Protein AF-A0ABD5U4M8-F1 (afdb_monomer_lite)

pLDDT: mean 70.97, std 8.59, range [43.66, 84.94]

Foldseek 3Di:
DDPDWWKKFFQDDFDWDDAVVDTDTHHHGDIDTFDQQAKGWADFPPPDPPPRDTDIDTPVCCQPPVDPTPIDTDQDPDVLPPDDPVRNVVCVVVCVCVQLVVLLVVCVVVVHDPVVSVVSSVVSNVVVVVVVVVD

Sequence (135 aa):
MSDRTHTYRFEGPSMRLRMPAHDIVVTRGNEFDVDPDATVTLPAPEGAPDDAESETVTLPEFLTEHTDAEFERVRGPYDILNGTVPELEEALDAGEFDGRLDALQHAEREGEDRTTAHEAIEDRRDELADDSAEE

Secondary structure (DSSP, 8-state):
-----EEEEE-SS-EEEE-SS-EEEE-TT-EEEE-TT-EEEEPPPTT--TT-PPEEEEHHHIIIIISSS-EEE---S-GGG-S-HHHHHHHHHTTTTHHHHHHHHHHHHHT--HHHHHHHHHHHHHHHHHHTT--

Structure (mmCIF, N/CA/C/O backbone):
data_AF-A0ABD5U4M8-F1
#
_entry.id   AF-A0ABD5U4M8-F1
#
loop_
_atom_site.group_PDB
_atom_site.id
_atom_site.type_symbol
_atom_site.label_atom_id
_atom_site.label_alt_id
_atom_site.label_comp_id
_atom_site.label_asym_id
_atom_site.label_entity_id
_atom_site.label_seq_id
_atom_site.pdbx_PDB_ins_code
_atom_site.Cartn_x
_atom_site.Cartn_y
_atom_site.Cartn_z
_atom_site.occupancy
_atom_site.B_iso_or_equiv
_atom_site.auth_seq_id
_atom_site.auth_comp_id
_atom_site.auth_asym_id
_atom_site.auth_atom_id
_atom_site.pdbx_PDB_model_num
ATOM 1 N N . MET A 1 1 ? -2.573 -9.680 -19.845 1.00 45.09 1 MET A N 1
ATOM 2 C CA . MET A 1 1 ? -2.292 -8.321 -19.350 1.00 45.09 1 MET A CA 1
ATOM 3 C C . MET A 1 1 ? -3.188 -8.160 -18.147 1.00 45.09 1 MET A C 1
ATOM 5 O O . MET A 1 1 ? -4.400 -8.194 -18.322 1.00 45.09 1 MET A O 1
ATOM 9 N N . SER A 1 2 ? -2.603 -8.237 -16.958 1.00 43.66 2 SER A N 1
ATOM 10 C CA . SER A 1 2 ? -3.339 -8.246 -15.696 1.00 43.66 2 SER A CA 1
ATOM 11 C C . SER A 1 2 ? -3.824 -6.830 -15.400 1.00 43.66 2 SER A C 1
ATOM 13 O O . SER A 1 2 ? -3.026 -5.905 -15.427 1.00 43.66 2 SER A O 1
ATOM 15 N N . ASP A 1 3 ? -5.123 -6.670 -15.156 1.00 55.09 3 ASP A N 1
ATOM 16 C CA . ASP A 1 3 ? -5.773 -5.420 -14.734 1.00 55.09 3 ASP A CA 1
ATOM 17 C C . ASP A 1 3 ? -5.484 -5.194 -13.243 1.00 55.09 3 ASP A C 1
ATOM 19 O O . ASP A 1 3 ? -6.357 -5.308 -12.386 1.00 55.09 3 ASP A O 1
ATOM 23 N N . ARG A 1 4 ? -4.203 -5.049 -12.903 1.00 66.38 4 ARG A N 1
ATOM 24 C CA . ARG A 1 4 ? -3.770 -4.892 -11.520 1.00 66.38 4 ARG A CA 1
ATOM 25 C C . ARG A 1 4 ? -3.354 -3.446 -11.337 1.00 66.38 4 ARG A C 1
ATOM 27 O O . ARG A 1 4 ? -2.277 -3.074 -11.765 1.00 66.38 4 ARG A O 1
ATOM 34 N N . THR A 1 5 ? -4.193 -2.640 -10.705 1.00 71.81 5 THR A N 1
ATOM 35 C CA . THR A 1 5 ? -3.861 -1.263 -10.330 1.00 71.81 5 THR A CA 1
ATOM 36 C C . THR A 1 5 ? -3.612 -1.165 -8.829 1.00 71.81 5 THR A C 1
ATOM 38 O O . THR A 1 5 ? -4.253 -1.836 -8.018 1.00 71.81 5 THR A O 1
ATOM 41 N N . HIS A 1 6 ? -2.646 -0.339 -8.443 1.00 76.44 6 HIS A N 1
ATOM 42 C CA . HIS A 1 6 ? -2.409 0.065 -7.065 1.00 76.44 6 HIS A CA 1
ATOM 43 C C . HIS A 1 6 ? -2.868 1.508 -6.891 1.00 76.44 6 HIS A C 1
ATOM 45 O O . HIS A 1 6 ? -2.424 2.397 -7.614 1.00 76.44 6 HIS A O 1
ATOM 51 N N . THR A 1 7 ? -3.741 1.745 -5.920 1.00 81.44 7 THR A N 1
ATOM 52 C CA . THR A 1 7 ? -4.215 3.091 -5.611 1.00 81.44 7 THR A CA 1
ATOM 53 C C . THR A 1 7 ? -3.260 3.764 -4.625 1.00 81.44 7 THR A C 1
ATOM 55 O O . THR A 1 7 ? -2.914 3.201 -3.585 1.00 81.44 7 THR A O 1
ATOM 58 N N . TYR A 1 8 ? -2.834 4.983 -4.940 1.00 80.88 8 TYR A N 1
ATOM 59 C CA . TYR A 1 8 ? -1.992 5.820 -4.086 1.00 80.88 8 TYR A CA 1
ATOM 60 C C . TYR A 1 8 ? -2.723 7.102 -3.723 1.00 80.88 8 TYR A C 1
ATOM 62 O O . TYR A 1 8 ? -3.341 7.728 -4.583 1.00 80.88 8 TYR A O 1
ATOM 70 N N . ARG A 1 9 ? -2.608 7.522 -2.464 1.00 83.88 9 ARG A N 1
ATOM 71 C CA . ARG A 1 9 ? -3.144 8.778 -1.948 1.00 83.88 9 ARG A CA 1
ATOM 72 C C . ARG A 1 9 ? -2.011 9.729 -1.620 1.00 83.88 9 ARG A C 1
ATOM 74 O O . ARG A 1 9 ? -1.066 9.374 -0.925 1.00 83.88 9 ARG A O 1
ATOM 81 N N . PHE A 1 10 ? -2.140 10.961 -2.086 1.00 83.06 10 PHE A N 1
ATOM 82 C CA . PHE A 1 10 ? -1.200 12.026 -1.772 1.00 83.06 10 PHE A CA 1
ATOM 83 C C . PHE A 1 10 ? -1.595 12.724 -0.462 1.00 83.06 10 PHE A C 1
ATOM 85 O O . PHE A 1 10 ? -2.656 13.346 -0.390 1.00 83.06 10 PHE A O 1
ATOM 92 N N . GLU A 1 11 ? -0.755 12.646 0.568 1.00 80.38 11 GLU A N 1
ATOM 93 C CA . GLU A 1 11 ? -0.993 13.248 1.895 1.00 80.38 11 GLU A CA 1
ATOM 94 C C . GLU A 1 11 ? -0.268 14.597 2.092 1.00 80.38 11 GLU A C 1
ATOM 96 O O . GLU A 1 11 ? -0.589 15.349 3.018 1.00 80.38 11 GLU A O 1
ATOM 101 N N . GLY A 1 12 ? 0.651 14.939 1.185 1.00 76.12 12 GLY A N 1
ATOM 102 C CA . GLY A 1 12 ? 1.507 16.123 1.277 1.00 76.12 12 GLY A CA 1
ATOM 103 C C . GLY A 1 12 ? 0.836 17.462 0.918 1.00 76.12 12 GLY A C 1
ATOM 104 O O . GLY A 1 12 ? -0.342 17.528 0.542 1.00 76.12 12 GLY A O 1
ATOM 105 N N . PRO A 1 13 ? 1.577 18.586 1.018 1.00 78.44 13 PRO A N 1
ATOM 106 C CA . PRO A 1 13 ? 1.102 19.895 0.576 1.00 78.44 13 PRO A CA 1
ATOM 107 C C . PRO A 1 13 ? 0.903 19.914 -0.943 1.00 78.44 13 PRO A C 1
ATOM 109 O O . PRO A 1 13 ? 1.697 19.343 -1.683 1.00 78.44 13 PRO A O 1
ATOM 112 N N . SER A 1 14 ? -0.139 20.604 -1.423 1.00 80.94 14 SER A N 1
ATOM 113 C CA . SER A 1 14 ? -0.462 20.659 -2.853 1.00 80.94 14 SER A CA 1
ATOM 114 C C . SER A 1 14 ? 0.754 21.020 -3.702 1.00 80.94 14 SER A C 1
ATOM 116 O O . SER A 1 14 ? 1.351 22.086 -3.524 1.00 80.94 14 SER A O 1
ATOM 118 N N . MET A 1 15 ? 1.087 20.151 -4.649 1.00 77.12 15 MET A N 1
ATOM 119 C CA . MET A 1 15 ? 2.262 20.299 -5.493 1.00 77.12 15 MET A CA 1
ATOM 120 C C . MET A 1 15 ? 1.946 19.959 -6.943 1.00 77.12 15 MET A C 1
ATOM 122 O O . MET A 1 15 ? 0.900 19.411 -7.288 1.00 77.12 15 MET A O 1
ATOM 126 N N . ARG A 1 16 ? 2.874 20.320 -7.820 1.00 74.38 16 ARG A N 1
ATOM 127 C CA . ARG A 1 16 ? 2.770 20.067 -9.248 1.00 74.38 16 ARG A CA 1
ATOM 128 C C . ARG A 1 16 ? 3.790 18.999 -9.612 1.00 74.38 16 ARG A C 1
ATOM 130 O O . ARG A 1 16 ? 4.985 19.288 -9.614 1.00 74.38 16 ARG A O 1
ATOM 137 N N . LEU A 1 17 ? 3.327 17.779 -9.877 1.00 71.44 17 LEU A N 1
ATOM 138 C CA . LEU A 1 17 ? 4.180 16.711 -10.381 1.00 71.44 17 LEU A CA 1
ATOM 139 C C . LEU A 1 17 ? 4.404 16.902 -11.876 1.00 71.44 17 LEU A C 1
ATOM 141 O O . LEU A 1 17 ? 3.461 16.947 -12.668 1.00 71.44 17 LEU A O 1
ATOM 145 N N . ARG A 1 18 ? 5.677 16.970 -12.254 1.00 66.31 18 ARG A N 1
ATOM 146 C CA . ARG A 1 18 ? 6.109 16.889 -13.645 1.00 66.31 18 ARG A CA 1
ATOM 147 C C . ARG A 1 18 ? 6.565 15.475 -13.934 1.00 66.31 18 ARG A C 1
ATOM 149 O O . ARG A 1 18 ? 7.686 15.108 -13.604 1.00 66.31 18 ARG A O 1
ATOM 156 N N . MET A 1 19 ? 5.694 14.708 -14.567 1.00 66.88 19 MET A N 1
ATOM 157 C CA . MET A 1 19 ? 6.060 13.443 -15.185 1.00 66.88 19 MET A CA 1
ATOM 158 C C . MET A 1 19 ? 6.409 13.692 -16.660 1.00 66.88 19 MET A C 1
ATOM 160 O O . MET A 1 19 ? 5.883 14.632 -17.263 1.00 66.88 19 MET A O 1
ATOM 164 N N . PRO A 1 20 ? 7.264 12.860 -17.279 1.00 53.22 20 PRO A N 1
ATOM 165 C CA . PRO A 1 20 ? 7.719 13.060 -18.658 1.00 53.22 20 PRO A CA 1
ATOM 166 C C . PRO A 1 20 ? 6.579 13.139 -19.692 1.00 53.22 20 PRO A C 1
ATOM 168 O O . PRO A 1 20 ? 6.752 13.758 -20.739 1.00 53.22 20 PRO A O 1
ATOM 171 N N . ALA A 1 21 ? 5.404 12.571 -19.391 1.00 51.59 21 ALA A N 1
ATOM 172 C CA . ALA A 1 21 ? 4.222 12.612 -20.257 1.00 51.59 21 ALA A CA 1
ATOM 173 C C . ALA A 1 21 ? 3.091 13.533 -19.757 1.00 51.59 21 ALA A C 1
ATOM 175 O O . ALA A 1 21 ? 2.234 13.926 -20.549 1.00 51.59 21 ALA A O 1
ATOM 176 N N . HIS A 1 22 ? 3.069 13.891 -18.469 1.00 56.59 22 HIS A N 1
ATOM 177 C CA . HIS A 1 22 ? 1.949 14.609 -17.862 1.00 56.59 22 HIS A CA 1
ATOM 178 C C . HIS A 1 22 ? 2.408 15.560 -16.764 1.00 56.59 22 HIS A C 1
ATOM 180 O O . HIS A 1 22 ? 3.254 15.240 -15.936 1.00 56.59 22 HIS A O 1
ATOM 186 N N . ASP A 1 23 ? 1.787 16.729 -16.735 1.00 65.31 23 ASP A N 1
ATOM 187 C CA . ASP A 1 23 ? 1.972 17.714 -15.685 1.00 65.31 23 ASP A CA 1
ATOM 188 C C . ASP A 1 23 ? 0.674 17.729 -14.860 1.00 65.31 23 ASP A C 1
ATOM 190 O O . ASP A 1 23 ? -0.373 18.184 -15.331 1.00 65.31 23 ASP A O 1
ATOM 194 N N . ILE A 1 24 ? 0.723 17.104 -13.681 1.00 70.00 24 ILE A N 1
ATOM 195 C CA . ILE A 1 24 ? -0.443 16.862 -12.823 1.00 70.00 24 ILE A CA 1
ATOM 196 C C . ILE A 1 24 ? -0.314 17.730 -11.575 1.00 70.00 24 ILE A C 1
ATOM 198 O O . ILE A 1 24 ? 0.709 17.728 -10.891 1.00 70.00 24 ILE A O 1
ATOM 202 N N . VAL A 1 25 ? -1.366 18.483 -11.263 1.00 77.69 25 VAL A N 1
ATOM 203 C CA . VAL A 1 25 ? -1.482 19.160 -9.969 1.00 77.69 25 VAL A CA 1
ATOM 204 C C . VAL A 1 25 ? -2.117 18.178 -9.000 1.00 77.69 25 VAL A C 1
ATOM 206 O O . VAL A 1 25 ? -3.274 17.808 -9.182 1.00 77.69 25 VAL A O 1
ATOM 209 N N . VAL A 1 26 ? -1.361 17.766 -7.987 1.00 79.75 26 VAL A N 1
ATOM 210 C CA . VAL A 1 26 ? -1.846 16.887 -6.925 1.00 79.75 26 VAL A CA 1
ATOM 211 C C . VAL A 1 26 ? -2.121 17.722 -5.679 1.00 79.75 26 VAL A C 1
ATOM 213 O O . VAL A 1 26 ? -1.330 18.582 -5.286 1.00 79.75 26 VAL A O 1
ATOM 216 N N . THR A 1 27 ? -3.282 17.510 -5.071 1.00 82.69 27 THR A N 1
ATOM 217 C CA . THR A 1 27 ? -3.661 18.139 -3.800 1.00 82.69 27 THR A CA 1
ATOM 218 C C . THR A 1 27 ? -3.875 17.073 -2.745 1.00 82.69 27 THR A C 1
ATOM 220 O O . THR A 1 27 ? -4.218 15.944 -3.092 1.00 82.69 27 THR A O 1
ATOM 223 N N . ARG A 1 28 ? -3.705 17.425 -1.467 1.00 83.19 28 ARG A N 1
ATOM 224 C CA . ARG A 1 28 ? -3.908 16.488 -0.358 1.00 83.19 28 ARG A CA 1
ATOM 225 C C . ARG A 1 28 ? -5.242 15.741 -0.475 1.00 83.19 28 ARG A C 1
ATOM 227 O O . ARG A 1 28 ? -6.281 16.360 -0.710 1.00 83.19 28 ARG A O 1
ATOM 234 N N . GLY A 1 29 ? -5.195 14.426 -0.291 1.00 80.81 29 GLY A N 1
ATOM 235 C CA . GLY A 1 29 ? -6.329 13.515 -0.411 1.00 80.81 29 GLY A CA 1
ATOM 236 C C . GLY A 1 29 ? -6.660 13.098 -1.844 1.00 80.81 29 GLY A C 1
ATOM 237 O O . GLY A 1 29 ? -7.659 12.419 -2.038 1.00 80.81 29 GLY A O 1
ATOM 238 N N . ASN A 1 30 ? -5.879 13.501 -2.854 1.00 84.94 30 ASN A N 1
ATOM 239 C CA . ASN A 1 30 ? -6.045 12.944 -4.198 1.00 84.94 30 ASN A CA 1
ATOM 240 C C . ASN A 1 30 ? -5.603 11.485 -4.230 1.00 84.94 30 ASN A C 1
ATOM 242 O O . ASN A 1 30 ? -4.529 11.162 -3.726 1.00 84.94 30 ASN A O 1
ATOM 246 N N . GLU A 1 31 ? -6.418 10.661 -4.879 1.00 84.75 31 GLU A N 1
ATOM 247 C CA . GLU A 1 31 ? -6.177 9.244 -5.110 1.00 84.75 31 GLU A CA 1
ATOM 248 C C . GLU A 1 31 ? -5.905 9.005 -6.598 1.00 84.75 31 GLU A C 1
ATOM 250 O O . GLU A 1 31 ? -6.569 9.591 -7.459 1.00 84.75 31 GLU A O 1
ATOM 255 N N . PHE A 1 32 ? -4.918 8.164 -6.896 1.00 79.31 32 PHE A N 1
ATOM 256 C CA . PHE A 1 32 ? -4.498 7.828 -8.253 1.00 79.31 32 PHE A CA 1
ATOM 257 C C . PHE A 1 32 ? -4.315 6.323 -8.379 1.00 79.31 32 PHE A C 1
ATOM 259 O O . PHE A 1 32 ? -3.598 5.721 -7.582 1.00 79.31 32 PHE A O 1
ATOM 266 N N . ASP A 1 33 ? -4.915 5.734 -9.408 1.00 79.25 33 ASP A N 1
ATOM 267 C CA . ASP A 1 33 ? -4.651 4.353 -9.789 1.00 79.25 33 ASP A CA 1
ATOM 268 C C . ASP A 1 33 ? -3.402 4.288 -10.661 1.00 79.25 33 ASP A C 1
ATOM 270 O O . ASP A 1 33 ? -3.291 4.960 -11.691 1.00 79.25 33 ASP A O 1
ATOM 274 N N . VAL A 1 34 ? -2.450 3.479 -10.219 1.00 75.50 34 VAL A N 1
ATOM 275 C CA . VAL A 1 34 ? -1.139 3.320 -10.831 1.00 75.50 34 VAL A CA 1
ATOM 276 C C . VAL A 1 34 ? -0.972 1.867 -11.238 1.00 75.50 34 VAL A C 1
ATOM 278 O O . VAL A 1 34 ? -1.215 0.956 -10.451 1.00 75.50 34 VAL A O 1
ATOM 281 N N . ASP A 1 35 ? -0.547 1.648 -12.474 1.00 76.81 35 ASP A N 1
ATOM 282 C CA . ASP A 1 35 ? -0.123 0.329 -12.920 1.00 76.81 35 ASP A CA 1
ATOM 283 C C . ASP A 1 35 ? 1.242 0.000 -12.273 1.00 76.81 35 ASP A C 1
ATOM 285 O O . ASP A 1 35 ? 2.169 0.812 -12.370 1.00 76.81 35 ASP A O 1
ATOM 289 N N . PRO A 1 36 ? 1.378 -1.130 -11.558 1.00 73.50 36 PRO A N 1
ATOM 290 C CA . PRO A 1 36 ? 2.589 -1.474 -10.824 1.00 73.50 36 PRO A CA 1
ATOM 291 C C . PRO A 1 36 ? 3.762 -1.819 -11.742 1.00 73.50 36 PRO A C 1
ATOM 293 O O . PRO A 1 36 ? 4.910 -1.706 -11.317 1.00 73.50 36 PRO A O 1
ATOM 296 N N . ASP A 1 37 ? 3.479 -2.217 -12.981 1.00 74.81 37 ASP A N 1
ATOM 297 C CA . ASP A 1 37 ? 4.472 -2.558 -13.993 1.00 74.81 37 ASP A CA 1
ATOM 298 C C . ASP A 1 37 ? 4.848 -1.338 -14.858 1.00 74.81 37 ASP A C 1
ATOM 300 O O . ASP A 1 37 ? 5.780 -1.404 -15.665 1.00 74.81 37 ASP A O 1
ATOM 304 N N . ALA A 1 38 ? 4.155 -0.202 -14.703 1.00 77.56 38 ALA A N 1
ATOM 305 C CA . ALA A 1 38 ? 4.507 1.031 -15.390 1.00 77.56 38 ALA A CA 1
ATOM 306 C C . ALA A 1 38 ? 5.887 1.515 -14.940 1.00 77.56 38 ALA A C 1
ATOM 308 O O . ALA A 1 38 ? 6.175 1.612 -13.751 1.00 77.56 38 ALA A O 1
ATOM 309 N N . THR A 1 39 ? 6.732 1.879 -15.901 1.00 80.50 39 THR A N 1
ATOM 310 C CA . THR A 1 39 ? 8.101 2.336 -15.643 1.00 80.50 39 THR A CA 1
ATOM 311 C C . THR A 1 39 ? 8.277 3.814 -15.962 1.00 80.50 39 THR A C 1
ATOM 313 O O . THR A 1 39 ? 7.737 4.312 -16.955 1.00 80.50 39 THR A O 1
ATOM 316 N N . VAL A 1 40 ? 9.105 4.499 -15.176 1.00 78.44 40 VAL A N 1
ATOM 317 C CA . VAL A 1 40 ? 9.546 5.875 -15.416 1.00 78.44 40 VAL A CA 1
ATOM 318 C C . VAL A 1 40 ? 11.046 5.869 -15.666 1.00 78.44 40 VAL A C 1
ATOM 320 O O . VAL A 1 40 ? 11.822 5.346 -14.871 1.00 78.44 40 VAL A O 1
ATOM 323 N N . THR A 1 41 ? 11.464 6.481 -16.770 1.00 81.50 41 THR A N 1
ATOM 324 C CA . THR A 1 41 ? 12.880 6.748 -17.019 1.00 81.50 41 THR A CA 1
ATOM 325 C C . THR A 1 41 ? 13.261 8.074 -16.377 1.00 81.50 41 THR A C 1
ATOM 327 O O . THR A 1 41 ? 12.718 9.126 -16.732 1.00 81.50 41 THR A O 1
ATOM 330 N N . LEU A 1 42 ? 14.195 8.021 -15.437 1.00 77.94 42 LEU A N 1
ATOM 331 C CA . LEU A 1 42 ? 14.745 9.180 -14.760 1.00 77.94 42 LEU A CA 1
ATOM 332 C C . LEU A 1 42 ? 15.892 9.757 -15.589 1.00 77.94 42 LEU A C 1
ATOM 334 O O . LEU A 1 42 ? 16.768 9.011 -16.038 1.00 77.94 42 LEU A O 1
ATOM 338 N N . PRO A 1 43 ? 15.908 11.081 -15.817 1.00 71.94 43 PRO A N 1
ATOM 339 C CA . PRO A 1 43 ? 17.064 11.715 -16.421 1.00 71.94 43 PRO A CA 1
ATOM 340 C C . PRO A 1 43 ? 18.271 11.555 -15.494 1.00 71.94 43 PRO A C 1
ATOM 342 O O . PRO A 1 43 ? 18.128 11.534 -14.270 1.00 71.94 43 PRO A O 1
ATOM 345 N N . ALA A 1 44 ? 19.465 11.489 -16.082 1.00 75.44 44 ALA A N 1
ATOM 346 C CA . ALA A 1 44 ? 20.698 11.512 -15.310 1.00 75.44 44 ALA A CA 1
ATOM 347 C C . ALA A 1 44 ? 20.719 12.736 -14.368 1.00 75.44 44 ALA A C 1
ATOM 349 O O . ALA A 1 44 ? 20.275 13.822 -14.767 1.00 75.44 44 ALA A O 1
ATOM 350 N N . PRO A 1 45 ? 21.214 12.585 -13.126 1.00 70.56 45 PRO A N 1
ATOM 351 C CA . PRO A 1 45 ? 21.214 13.670 -12.157 1.00 70.56 45 PRO A CA 1
ATOM 352 C C . PRO A 1 45 ? 22.022 14.868 -12.665 1.00 70.56 45 PRO A C 1
ATOM 354 O O . PRO A 1 45 ? 23.029 14.727 -13.362 1.00 70.56 45 PRO A O 1
ATOM 357 N N . GLU A 1 46 ? 21.574 16.073 -12.314 1.00 65.25 46 GLU A N 1
ATOM 358 C CA . GLU A 1 46 ? 22.192 17.311 -12.783 1.00 65.25 46 GLU A CA 1
ATOM 359 C C . GLU A 1 46 ? 23.659 17.385 -12.307 1.00 65.25 46 GLU A C 1
ATOM 361 O O . GLU A 1 46 ? 23.940 17.362 -11.109 1.00 65.25 46 GLU A O 1
ATOM 366 N N . GLY A 1 47 ? 24.609 17.430 -13.251 1.00 67.81 47 GLY A N 1
ATOM 367 C CA . GLY A 1 47 ? 26.053 17.404 -12.969 1.00 67.81 47 GLY A CA 1
ATOM 368 C C . GLY A 1 47 ? 26.728 16.031 -13.088 1.00 67.81 47 GLY A C 1
ATOM 369 O O . GLY A 1 47 ? 27.926 15.926 -12.815 1.00 67.81 47 GLY A O 1
ATOM 370 N N . ALA A 1 48 ? 26.000 14.993 -13.507 1.00 69.44 48 ALA A N 1
ATOM 371 C CA . ALA A 1 48 ? 26.584 13.702 -13.851 1.00 69.44 48 ALA A CA 1
ATOM 372 C C . ALA A 1 48 ? 27.482 13.799 -15.110 1.00 69.44 48 ALA A C 1
ATOM 374 O O . ALA A 1 48 ? 27.269 14.679 -15.949 1.00 69.44 48 ALA A O 1
ATOM 375 N N . PRO A 1 49 ? 28.510 12.938 -15.247 1.00 75.00 49 PRO A N 1
ATOM 376 C CA . PRO A 1 49 ? 29.341 12.894 -16.454 1.00 75.00 49 PRO A CA 1
ATOM 377 C C . PRO A 1 49 ? 28.495 12.609 -17.709 1.00 75.00 49 PRO A C 1
ATOM 379 O O . PRO A 1 49 ? 27.463 11.961 -17.603 1.00 75.00 49 PRO A O 1
ATOM 382 N N . ASP A 1 50 ? 28.943 13.036 -18.896 1.00 68.75 50 ASP A N 1
ATOM 383 C CA . ASP A 1 50 ? 28.240 12.836 -20.187 1.00 68.75 50 ASP A CA 1
ATOM 384 C C . ASP A 1 50 ? 27.887 11.363 -20.517 1.00 68.75 50 ASP A C 1
ATOM 386 O O . ASP A 1 50 ? 27.030 11.115 -21.358 1.00 68.75 50 ASP A O 1
ATOM 390 N N . ASP A 1 51 ? 28.5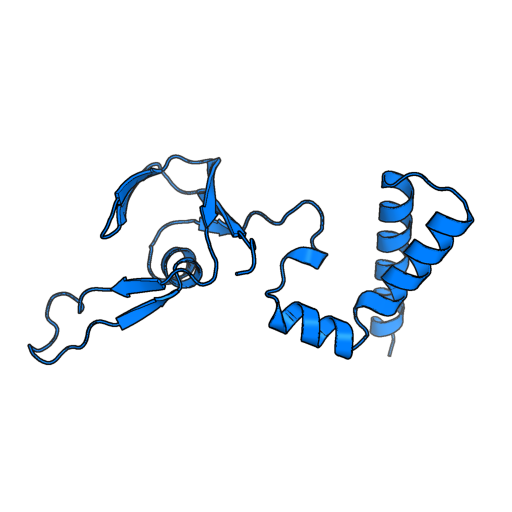19 10.393 -19.848 1.00 70.69 51 ASP A N 1
ATOM 391 C CA . ASP A 1 51 ? 28.241 8.948 -19.945 1.00 70.69 51 ASP A CA 1
ATOM 392 C C . ASP A 1 51 ? 27.226 8.444 -18.895 1.00 70.69 51 ASP A C 1
ATOM 394 O O . ASP A 1 51 ? 27.029 7.241 -18.741 1.00 70.69 51 ASP A O 1
ATOM 398 N N . ALA A 1 52 ? 26.602 9.333 -18.120 1.00 65.69 52 ALA A N 1
ATOM 399 C CA . ALA A 1 52 ? 25.617 8.944 -17.120 1.00 65.69 52 ALA A CA 1
ATOM 400 C C . ALA A 1 52 ? 24.345 8.416 -17.792 1.00 65.69 52 ALA A C 1
ATOM 402 O O . ALA A 1 52 ? 23.600 9.149 -18.448 1.00 65.69 52 ALA A O 1
ATOM 403 N N . GLU A 1 53 ? 24.108 7.121 -17.619 1.00 71.62 53 GLU A N 1
ATOM 404 C CA . GLU A 1 53 ? 22.954 6.437 -18.181 1.00 71.62 53 GLU A CA 1
ATOM 405 C C . GLU A 1 53 ? 21.670 6.854 -17.453 1.00 71.62 53 GLU A C 1
ATOM 407 O O . GLU A 1 53 ? 21.657 7.122 -16.251 1.00 71.62 53 GLU A O 1
ATOM 412 N N . SER A 1 54 ? 20.576 6.937 -18.209 1.00 77.75 54 SER A N 1
ATOM 413 C CA . SER A 1 54 ? 19.251 7.166 -17.634 1.00 77.75 54 SER A CA 1
ATOM 414 C C . SER A 1 54 ? 18.803 5.906 -16.903 1.00 77.75 54 SER A C 1
ATOM 416 O O . SER A 1 54 ? 18.861 4.810 -17.462 1.00 77.75 54 SER A O 1
ATOM 418 N N . GLU A 1 55 ? 18.341 6.057 -15.671 1.00 81.12 55 GLU A N 1
ATOM 419 C CA . GLU A 1 55 ? 17.841 4.940 -14.876 1.00 81.12 55 GLU A CA 1
ATOM 420 C C . GLU A 1 55 ? 16.365 4.699 -15.197 1.00 81.12 55 GLU A C 1
ATOM 422 O O . GLU A 1 55 ? 15.609 5.642 -15.428 1.00 81.12 55 GLU A O 1
ATOM 427 N N . THR A 1 56 ? 15.938 3.438 -15.255 1.00 83.50 56 THR A N 1
ATOM 428 C CA . THR A 1 56 ? 14.520 3.090 -15.409 1.00 83.50 56 THR A CA 1
ATOM 429 C C . THR A 1 56 ? 14.050 2.405 -14.141 1.00 83.50 56 THR A C 1
ATOM 431 O O . THR A 1 56 ? 14.515 1.311 -13.833 1.00 83.50 56 THR A O 1
ATOM 434 N N . VAL A 1 57 ? 13.121 3.053 -13.445 1.00 83.69 57 VAL A N 1
ATOM 435 C CA . VAL A 1 57 ? 12.502 2.577 -12.202 1.00 83.69 57 VAL A CA 1
ATOM 436 C C . VAL A 1 57 ? 11.020 2.299 -12.430 1.00 83.69 57 VAL A C 1
ATOM 438 O O . VAL A 1 57 ? 10.435 2.754 -13.421 1.00 83.69 57 VAL A O 1
ATOM 441 N N . THR A 1 58 ? 10.383 1.564 -11.522 1.00 82.94 58 THR A N 1
ATOM 442 C CA . THR A 1 58 ? 8.919 1.415 -11.556 1.00 82.94 58 THR A CA 1
ATOM 443 C C . THR A 1 58 ? 8.243 2.700 -11.067 1.00 82.94 58 THR A C 1
ATOM 445 O O . THR A 1 58 ? 8.799 3.455 -10.273 1.00 82.94 58 THR A O 1
ATOM 448 N N . LEU A 1 59 ? 7.039 2.996 -11.555 1.00 80.06 59 LEU A N 1
ATOM 449 C CA . LEU A 1 59 ? 6.268 4.171 -11.150 1.00 80.06 59 LEU A CA 1
ATOM 450 C C . LEU A 1 59 ? 5.913 4.147 -9.646 1.00 80.06 59 LEU A C 1
ATOM 452 O O . LEU A 1 59 ? 6.028 5.201 -9.022 1.00 80.06 59 LEU A O 1
ATOM 456 N N . PRO A 1 60 ? 5.558 2.999 -9.031 1.00 78.81 60 PRO A N 1
ATOM 457 C CA . PRO A 1 60 ? 5.484 2.861 -7.576 1.00 78.81 60 PRO A CA 1
ATOM 458 C C . PRO A 1 60 ? 6.745 3.328 -6.845 1.00 78.81 60 PRO A C 1
ATOM 460 O O . PRO A 1 60 ? 6.652 4.202 -5.989 1.00 78.81 60 PRO A O 1
ATOM 463 N N . GLU A 1 61 ? 7.906 2.788 -7.221 1.00 80.19 61 GLU A N 1
ATOM 464 C CA . GLU A 1 61 ? 9.205 3.117 -6.621 1.00 80.19 61 GLU A CA 1
ATOM 465 C C . GLU A 1 61 ? 9.542 4.598 -6.818 1.00 80.19 61 GLU A C 1
ATOM 467 O O . GLU A 1 61 ? 9.951 5.287 -5.885 1.00 80.19 61 GLU A O 1
ATOM 472 N N . PHE A 1 62 ? 9.260 5.139 -8.005 1.00 80.19 62 PHE A N 1
ATOM 473 C CA . PHE A 1 62 ? 9.428 6.560 -8.273 1.00 80.19 62 PHE A CA 1
ATOM 474 C C . PHE A 1 62 ? 8.608 7.437 -7.314 1.00 80.19 62 PHE A C 1
ATOM 476 O O . PHE A 1 62 ? 9.136 8.407 -6.770 1.00 80.19 62 PHE A O 1
ATOM 483 N N . LEU A 1 63 ? 7.333 7.097 -7.098 1.00 77.94 63 LEU A N 1
ATOM 484 C CA . LEU A 1 63 ? 6.423 7.868 -6.246 1.00 77.94 63 LEU A CA 1
ATOM 485 C C . LEU A 1 63 ? 6.772 7.771 -4.755 1.00 77.94 63 LEU A C 1
ATOM 487 O O . LEU A 1 63 ? 6.531 8.726 -4.016 1.00 77.94 63 LEU A O 1
ATOM 491 N N . THR A 1 64 ? 7.317 6.642 -4.298 1.00 71.31 64 THR A N 1
ATOM 492 C CA . THR A 1 64 ? 7.631 6.439 -2.875 1.00 71.31 64 THR A CA 1
ATOM 493 C C . THR A 1 64 ? 9.065 6.794 -2.498 1.00 71.31 64 THR A C 1
ATOM 495 O O . THR A 1 64 ? 9.290 7.226 -1.372 1.00 71.31 64 THR A O 1
ATOM 498 N N . GLU A 1 65 ? 10.029 6.611 -3.403 1.00 75.00 65 GLU A N 1
ATOM 499 C CA . GLU A 1 65 ? 11.463 6.734 -3.089 1.00 75.00 65 GLU A CA 1
ATOM 500 C C . GLU A 1 65 ? 12.159 7.892 -3.814 1.00 75.00 65 GLU A C 1
ATOM 502 O O . GLU A 1 65 ? 13.115 8.454 -3.282 1.00 75.00 65 GLU A O 1
ATOM 507 N N . HIS A 1 66 ? 11.684 8.293 -5.000 1.00 69.75 66 HIS A N 1
ATOM 508 C CA . HIS A 1 66 ? 12.345 9.328 -5.812 1.00 69.75 66 HIS A CA 1
ATOM 509 C C . HIS A 1 66 ? 11.621 10.673 -5.843 1.00 69.75 66 HIS A C 1
ATOM 511 O O . HIS A 1 66 ? 12.210 11.682 -6.239 1.00 69.75 66 HIS A O 1
ATOM 517 N N . THR A 1 67 ? 10.360 10.726 -5.428 1.00 69.75 67 THR A N 1
ATOM 518 C CA . THR A 1 67 ? 9.700 11.990 -5.119 1.00 69.75 67 THR A CA 1
ATOM 519 C C . THR A 1 67 ? 9.754 12.250 -3.620 1.00 69.75 67 THR A C 1
ATOM 521 O O . THR A 1 67 ? 9.297 11.419 -2.848 1.00 69.75 67 THR A O 1
ATOM 524 N N . ASP A 1 68 ? 10.178 13.451 -3.204 1.00 64.81 68 ASP A N 1
ATOM 525 C CA . ASP A 1 68 ? 9.976 14.008 -1.843 1.00 64.81 68 ASP A CA 1
ATOM 526 C C . ASP A 1 68 ? 8.478 14.201 -1.479 1.00 64.81 68 ASP A C 1
ATOM 528 O O . ASP A 1 68 ? 8.101 15.028 -0.648 1.00 64.81 68 ASP A O 1
ATOM 532 N N . ALA A 1 69 ? 7.590 13.496 -2.169 1.00 69.06 69 ALA A N 1
ATOM 533 C CA . ALA A 1 69 ? 6.155 13.589 -2.062 1.00 69.06 69 ALA A CA 1
ATOM 534 C C . ALA A 1 69 ? 5.637 12.492 -1.126 1.00 69.06 69 ALA A C 1
ATOM 536 O O . ALA A 1 69 ? 6.032 11.336 -1.218 1.00 69.06 69 ALA A O 1
ATOM 537 N N . GLU A 1 70 ? 4.704 12.850 -0.246 1.00 74.81 70 GLU A N 1
ATOM 538 C CA . GLU A 1 70 ? 4.086 11.921 0.706 1.00 74.81 70 GLU A CA 1
ATOM 539 C C . GLU A 1 70 ? 2.976 11.109 0.016 1.00 74.81 70 GLU A C 1
ATOM 541 O O . GLU A 1 70 ? 1.783 11.340 0.239 1.00 74.81 70 GLU A O 1
ATOM 546 N N . PHE A 1 71 ? 3.364 10.202 -0.884 1.00 78.12 71 PHE A N 1
ATOM 547 C CA . PHE A 1 71 ? 2.453 9.218 -1.463 1.00 78.12 71 PHE A CA 1
ATOM 548 C C . PHE A 1 71 ? 2.343 8.005 -0.545 1.00 78.12 71 PHE A C 1
ATOM 550 O O . PHE A 1 71 ? 3.302 7.267 -0.335 1.00 78.12 71 PHE A O 1
ATOM 557 N N . GLU A 1 72 ? 1.143 7.773 -0.031 1.00 75.44 72 GLU A N 1
ATOM 558 C CA . GLU A 1 72 ? 0.815 6.583 0.739 1.00 75.44 72 GLU A CA 1
ATOM 559 C C . GLU A 1 72 ? 0.002 5.633 -0.135 1.00 75.44 72 GLU A C 1
ATOM 561 O O . GLU A 1 72 ? -0.959 6.036 -0.794 1.00 75.44 72 GLU A O 1
ATOM 566 N N . ARG A 1 73 ? 0.363 4.351 -0.146 1.00 74.88 73 ARG A N 1
ATOM 567 C CA . ARG A 1 73 ? -0.451 3.349 -0.828 1.00 74.88 73 ARG A CA 1
ATOM 568 C C . ARG A 1 73 ? -1.768 3.181 -0.075 1.00 74.88 73 ARG A C 1
ATOM 570 O O . ARG A 1 73 ? -1.771 2.774 1.087 1.00 74.88 73 ARG A O 1
ATOM 577 N N . VAL A 1 74 ? -2.882 3.452 -0.749 1.00 75.12 74 VAL A N 1
ATOM 578 C CA . VAL A 1 74 ? -4.210 3.184 -0.198 1.00 75.12 74 VAL A CA 1
ATOM 579 C C . VAL A 1 74 ? -4.385 1.681 -0.193 1.00 75.12 74 VAL A C 1
ATOM 581 O O . VAL A 1 74 ? -4.484 1.038 -1.240 1.00 75.12 74 VAL A O 1
ATOM 584 N N . ARG A 1 75 ? -4.377 1.108 1.005 1.00 65.81 75 ARG A N 1
ATOM 585 C CA . ARG A 1 75 ? -4.721 -0.293 1.182 1.00 65.81 75 ARG A CA 1
ATOM 586 C C . ARG A 1 75 ? -6.203 -0.450 0.880 1.00 65.81 75 ARG A C 1
ATOM 588 O O . ARG A 1 75 ? -7.030 0.276 1.431 1.00 65.81 75 ARG A O 1
ATOM 595 N N . GLY A 1 76 ? -6.528 -1.368 -0.030 1.00 60.22 76 GLY A N 1
ATOM 596 C CA . GLY A 1 76 ? -7.920 -1.740 -0.269 1.00 60.22 76 GLY A CA 1
ATOM 597 C C . GLY A 1 76 ? -8.566 -2.251 1.026 1.00 60.22 76 GLY A C 1
ATOM 598 O O . GLY A 1 76 ? -7.848 -2.616 1.956 1.00 60.22 76 GLY A O 1
ATOM 599 N N . PRO A 1 77 ? -9.907 -2.347 1.091 1.00 48.66 77 PRO A N 1
ATOM 600 C CA . PRO A 1 77 ? -10.615 -2.814 2.291 1.00 48.66 77 PRO A CA 1
ATOM 601 C C . PRO A 1 77 ? -10.222 -4.236 2.718 1.00 48.66 77 PRO A C 1
ATOM 603 O O . PRO A 1 77 ? -10.565 -4.666 3.810 1.00 48.66 77 PRO A O 1
ATOM 606 N N . TYR A 1 78 ? -9.511 -4.958 1.853 1.00 56.16 78 TYR A N 1
ATOM 607 C CA . TYR A 1 78 ? -8.966 -6.273 2.114 1.00 56.16 78 TYR A CA 1
ATOM 608 C C . TYR A 1 78 ? -7.440 -6.176 2.138 1.00 56.16 78 TYR A C 1
ATOM 610 O O . TYR A 1 78 ? -6.799 -6.217 1.083 1.00 56.16 78 TYR A O 1
ATOM 618 N N . ASP A 1 79 ? -6.860 -6.063 3.340 1.00 58.56 79 ASP A N 1
ATOM 619 C CA . ASP A 1 79 ? -5.407 -5.938 3.543 1.00 58.56 79 ASP A CA 1
ATOM 620 C C . ASP A 1 79 ? -4.611 -7.035 2.815 1.00 58.56 79 ASP A C 1
ATOM 622 O O . ASP A 1 79 ? -3.532 -6.787 2.276 1.00 58.56 79 ASP A O 1
ATOM 626 N N . ILE A 1 80 ? -5.218 -8.220 2.728 1.00 55.09 80 ILE A N 1
ATOM 627 C CA . ILE A 1 80 ? -4.719 -9.433 2.077 1.00 55.09 80 ILE A CA 1
ATOM 628 C C . ILE A 1 80 ? -4.416 -9.282 0.582 1.00 55.09 80 ILE A C 1
ATOM 630 O O . ILE A 1 80 ? -3.589 -10.011 0.054 1.00 55.09 80 ILE A O 1
ATOM 634 N N . LEU A 1 81 ? -5.049 -8.334 -0.116 1.00 60.62 81 LEU A N 1
ATOM 635 C CA . LEU A 1 81 ? -4.843 -8.130 -1.556 1.00 60.62 81 LEU A CA 1
ATOM 636 C C . LEU A 1 81 ? -3.768 -7.079 -1.863 1.00 60.62 81 LEU A C 1
ATOM 638 O O . LEU A 1 81 ? -3.545 -6.736 -3.027 1.00 60.62 81 LEU A O 1
ATOM 642 N N . ASN A 1 82 ? -3.087 -6.558 -0.839 1.00 60.78 82 ASN A N 1
ATOM 643 C CA . ASN A 1 82 ? -2.074 -5.525 -1.028 1.00 60.78 82 ASN A CA 1
ATOM 644 C C . ASN A 1 82 ? -0.677 -6.067 -1.402 1.00 60.78 82 ASN A C 1
ATOM 646 O O . ASN A 1 82 ? 0.142 -5.281 -1.865 1.00 60.78 82 ASN A O 1
ATOM 650 N N . GLY A 1 83 ? -0.371 -7.362 -1.298 1.00 63.78 83 GLY A N 1
ATOM 651 C CA . GLY A 1 83 ? 0.907 -7.915 -1.804 1.00 63.78 83 GLY A CA 1
ATOM 652 C C . GLY A 1 83 ? 0.927 -8.031 -3.333 1.00 63.78 83 GLY A C 1
ATOM 653 O O . GLY A 1 83 ? -0.135 -8.255 -3.911 1.00 63.78 83 GLY A O 1
ATOM 654 N N . THR A 1 84 ? 2.074 -7.867 -4.010 1.00 63.00 84 THR A N 1
ATOM 655 C CA . THR A 1 84 ? 2.239 -8.096 -5.471 1.00 63.00 84 THR A CA 1
ATOM 656 C C . THR A 1 84 ? 1.872 -9.531 -5.883 1.00 63.00 84 THR A C 1
ATOM 658 O O . THR A 1 84 ? 1.697 -10.392 -5.034 1.00 63.00 84 THR A O 1
ATOM 661 N N . VAL A 1 85 ? 1.693 -9.820 -7.184 1.00 69.31 85 VAL A N 1
ATOM 662 C CA . VAL A 1 85 ? 1.328 -11.185 -7.635 1.00 69.31 85 VAL A CA 1
ATOM 663 C C . VAL A 1 85 ? 2.324 -12.234 -7.124 1.00 69.31 85 VAL A C 1
ATOM 665 O O . VAL A 1 85 ? 1.852 -13.176 -6.499 1.00 69.31 85 VAL A O 1
ATOM 668 N N . PRO A 1 86 ? 3.653 -12.062 -7.274 1.00 68.44 86 PRO A N 1
ATOM 669 C CA . PRO A 1 86 ? 4.607 -13.025 -6.731 1.00 68.44 86 PRO A CA 1
ATOM 670 C C . PRO A 1 86 ? 4.569 -13.122 -5.200 1.00 68.44 86 PRO A C 1
ATOM 672 O O . PRO A 1 86 ? 4.688 -14.222 -4.679 1.00 68.44 86 PRO A O 1
ATOM 675 N N . GLU A 1 87 ? 4.344 -12.022 -4.472 1.00 65.50 87 GLU A N 1
ATOM 676 C CA . GLU A 1 87 ? 4.177 -12.073 -3.008 1.00 65.50 87 GLU A CA 1
ATOM 677 C C . GLU A 1 87 ? 2.914 -12.847 -2.602 1.00 65.50 87 GLU A C 1
ATOM 679 O O . GLU A 1 87 ? 2.936 -13.608 -1.642 1.00 65.50 87 GLU A O 1
ATOM 684 N N . LEU A 1 88 ? 1.814 -12.695 -3.346 1.00 70.31 88 LEU A N 1
ATOM 685 C CA . LEU A 1 88 ? 0.583 -13.450 -3.104 1.00 70.31 88 LEU A CA 1
ATOM 686 C C . LEU A 1 88 ? 0.736 -14.925 -3.483 1.00 70.31 88 LEU A C 1
ATOM 688 O O . LEU A 1 88 ? 0.176 -15.777 -2.803 1.00 70.31 88 LEU A O 1
ATOM 692 N N . GLU A 1 89 ? 1.470 -15.232 -4.555 1.00 73.50 89 GLU A N 1
ATOM 693 C CA . GLU A 1 89 ? 1.786 -16.607 -4.950 1.00 73.50 89 GLU A CA 1
ATOM 694 C C . GLU A 1 89 ? 2.685 -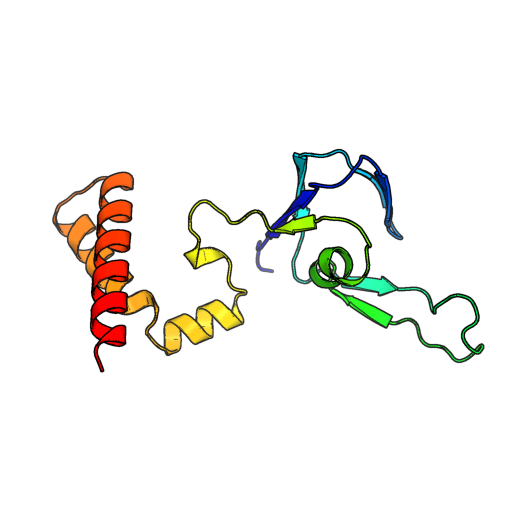17.288 -3.912 1.00 73.50 89 GLU A C 1
ATOM 696 O O . GLU A 1 89 ? 2.402 -18.417 -3.524 1.00 73.50 89 GLU A O 1
ATOM 701 N N . GLU A 1 90 ? 3.708 -16.596 -3.406 1.00 74.12 90 GLU A N 1
ATOM 702 C CA . GLU A 1 90 ? 4.572 -17.097 -2.332 1.00 74.12 90 GLU A CA 1
ATOM 703 C C . GLU A 1 90 ? 3.791 -17.295 -1.025 1.00 74.12 90 GLU A C 1
ATOM 705 O O . GLU A 1 90 ? 3.904 -18.345 -0.397 1.00 74.12 90 GLU A O 1
ATOM 710 N N . ALA A 1 91 ? 2.932 -16.343 -0.650 1.00 70.94 91 ALA A N 1
ATOM 711 C CA . ALA A 1 91 ? 2.076 -16.458 0.530 1.00 70.94 91 ALA A CA 1
ATOM 712 C C . ALA A 1 91 ? 1.044 -17.597 0.407 1.00 70.94 91 ALA A C 1
ATOM 714 O O . ALA A 1 91 ? 0.761 -18.287 1.389 1.00 70.94 91 ALA A O 1
ATOM 715 N N . LEU A 1 92 ? 0.509 -17.837 -0.798 1.00 74.62 92 LEU A N 1
ATOM 716 C CA . LEU A 1 92 ? -0.345 -18.995 -1.089 1.00 74.62 92 LEU A CA 1
ATOM 717 C C . LEU A 1 92 ? 0.426 -20.313 -0.952 1.00 74.62 92 LEU A C 1
ATOM 719 O O . LEU A 1 92 ? -0.092 -21.247 -0.345 1.00 74.62 92 LEU A O 1
ATOM 723 N N . ASP A 1 93 ? 1.647 -20.394 -1.485 1.00 78.00 93 ASP A N 1
ATOM 724 C CA . ASP A 1 93 ? 2.479 -21.606 -1.415 1.00 78.00 93 ASP A CA 1
ATOM 725 C C . ASP A 1 93 ? 2.946 -21.896 0.025 1.00 78.00 93 ASP A C 1
ATOM 727 O O . ASP A 1 93 ? 3.025 -23.051 0.444 1.00 78.00 93 ASP A O 1
ATOM 731 N N . ALA A 1 94 ? 3.168 -20.843 0.818 1.00 79.50 94 ALA A N 1
ATOM 732 C CA . ALA A 1 94 ? 3.502 -20.923 2.239 1.00 79.50 94 ALA A CA 1
ATOM 733 C C . ALA A 1 94 ? 2.304 -21.259 3.153 1.00 79.50 94 ALA A C 1
ATOM 735 O O . ALA A 1 94 ? 2.498 -21.454 4.353 1.00 79.50 94 ALA A O 1
ATOM 736 N N . GLY A 1 95 ? 1.078 -21.324 2.618 1.00 75.44 95 GLY A N 1
ATOM 737 C CA . GLY A 1 95 ? -0.133 -21.620 3.394 1.00 75.44 95 GLY A CA 1
ATOM 738 C C . GLY A 1 95 ? -0.619 -20.463 4.277 1.00 75.44 95 GLY A C 1
ATOM 739 O O . GLY A 1 95 ? -1.448 -20.669 5.164 1.00 75.44 95 GLY A O 1
ATOM 740 N N . GLU A 1 96 ? -0.167 -19.226 4.035 1.00 74.62 96 GLU A N 1
ATOM 741 C CA . GLU A 1 96 ? -0.526 -18.046 4.845 1.00 74.62 96 GLU A CA 1
ATOM 742 C C . GLU A 1 96 ? -2.047 -17.775 4.852 1.00 74.62 96 GLU A C 1
ATOM 744 O O . GLU A 1 96 ? -2.597 -17.146 5.764 1.00 74.62 96 GLU A O 1
ATOM 749 N N . PHE A 1 97 ? -2.763 -18.270 3.840 1.00 73.31 97 PHE A N 1
ATOM 750 C CA . PHE A 1 97 ? -4.204 -18.078 3.682 1.00 73.31 97 PHE A CA 1
ATOM 751 C C . PHE A 1 97 ? -5.052 -19.292 4.069 1.00 73.31 97 PHE A C 1
ATOM 753 O O . PHE A 1 97 ? -6.277 -19.172 4.058 1.00 73.31 97 PHE A O 1
ATOM 760 N N . ASP A 1 98 ? -4.458 -20.418 4.470 1.00 77.94 98 ASP A N 1
ATOM 761 C CA . ASP A 1 98 ? -5.197 -21.665 4.714 1.00 77.94 98 ASP A CA 1
ATOM 762 C C . ASP A 1 98 ? -6.254 -21.513 5.817 1.00 77.94 98 ASP A C 1
ATOM 764 O O . ASP A 1 98 ? -7.415 -21.872 5.621 1.00 77.94 98 ASP A O 1
ATOM 768 N N . GLY A 1 99 ? -5.909 -20.868 6.937 1.00 69.31 99 GLY A N 1
ATOM 769 C CA . GLY A 1 99 ? -6.870 -20.583 8.012 1.00 69.31 99 GLY A CA 1
ATOM 770 C C . GLY A 1 99 ? -8.020 -19.663 7.580 1.00 69.31 99 GLY A C 1
ATOM 771 O O . GLY A 1 99 ? -9.147 -19.801 8.056 1.00 69.31 99 GLY A O 1
ATOM 772 N N . ARG A 1 100 ? -7.762 -18.759 6.628 1.00 69.19 100 ARG A N 1
ATOM 773 C CA . ARG A 1 100 ? -8.768 -17.842 6.070 1.00 69.19 100 ARG A CA 1
ATOM 774 C C . ARG A 1 100 ? -9.678 -18.554 5.069 1.00 69.19 100 ARG A C 1
ATOM 776 O O . ARG A 1 100 ? -10.873 -18.276 5.032 1.00 69.19 100 ARG A O 1
ATOM 783 N N . LEU A 1 101 ? -9.128 -19.483 4.286 1.00 74.12 101 LEU A N 1
ATOM 784 C CA . LEU A 1 101 ? -9.882 -20.334 3.363 1.00 74.12 101 LEU A CA 1
ATOM 785 C C . LEU A 1 101 ? -10.805 -21.303 4.113 1.00 74.12 101 LEU A C 1
ATOM 787 O O . LEU A 1 101 ? -11.945 -21.493 3.689 1.00 74.12 101 LEU A O 1
ATOM 791 N N . ASP A 1 102 ? -10.355 -21.864 5.239 1.00 72.19 102 ASP A N 1
ATOM 792 C CA . ASP A 1 102 ? -11.177 -22.741 6.085 1.00 72.19 102 ASP A CA 1
ATOM 793 C C . ASP A 1 102 ? -12.356 -21.970 6.712 1.00 72.19 102 ASP A C 1
ATOM 795 O O . ASP A 1 102 ? -13.504 -22.416 6.645 1.00 72.19 102 ASP A O 1
ATOM 799 N N . ALA A 1 103 ? -12.102 -20.752 7.212 1.00 68.06 103 ALA A N 1
ATOM 800 C CA . ALA A 1 103 ? -13.137 -19.852 7.731 1.00 68.06 103 ALA A CA 1
ATOM 801 C C . ALA A 1 103 ? -14.154 -19.437 6.651 1.00 68.06 103 ALA A C 1
ATOM 803 O O . ALA A 1 103 ? -15.361 -19.490 6.885 1.00 68.06 103 ALA A O 1
ATOM 804 N N . LEU A 1 104 ? -13.691 -19.105 5.440 1.00 73.19 104 LEU A N 1
ATOM 805 C CA . LEU A 1 104 ? -14.560 -18.838 4.286 1.00 73.19 104 LEU A CA 1
ATOM 806 C C . LEU A 1 104 ? -15.459 -20.032 3.965 1.00 73.19 104 LEU A C 1
ATOM 808 O O . LEU A 1 104 ? -16.667 -19.879 3.787 1.00 73.19 104 LEU A O 1
ATOM 812 N N . GLN A 1 105 ? -14.881 -21.232 3.935 1.00 73.88 105 GLN A N 1
ATOM 813 C CA . GLN A 1 105 ? -15.619 -22.451 3.628 1.00 73.88 105 GLN A CA 1
ATOM 814 C C . GLN A 1 105 ? -16.634 -22.812 4.728 1.00 73.88 105 GLN A C 1
ATOM 816 O O . GLN A 1 105 ? -17.664 -23.433 4.442 1.00 73.88 105 GLN A O 1
ATOM 821 N N . HIS A 1 106 ? -16.364 -22.431 5.980 1.00 70.50 106 HIS A N 1
ATOM 822 C CA . HIS A 1 106 ? -17.313 -22.528 7.086 1.00 70.50 106 HIS A CA 1
ATOM 823 C C . HIS A 1 106 ? -18.477 -21.544 6.913 1.00 70.50 106 HIS A C 1
ATOM 825 O O . HIS A 1 106 ? -19.628 -21.978 6.877 1.00 70.50 106 HIS A O 1
ATOM 831 N N . ALA A 1 107 ? -18.181 -20.264 6.683 1.00 70.38 107 ALA A N 1
ATOM 832 C CA . ALA A 1 107 ? -19.181 -19.213 6.493 1.00 70.38 107 ALA A CA 1
ATOM 833 C C . ALA A 1 107 ? -20.114 -19.496 5.299 1.00 70.38 107 ALA A C 1
ATOM 835 O O . ALA A 1 107 ? -21.336 -19.354 5.394 1.00 70.38 107 ALA A O 1
ATOM 836 N N . GLU A 1 108 ? -19.568 -19.997 4.184 1.00 72.94 108 GLU A N 1
ATOM 837 C CA . GLU A 1 108 ? -20.369 -20.435 3.032 1.00 72.94 108 GLU A CA 1
ATOM 838 C C . GLU A 1 108 ? -21.309 -21.601 3.376 1.00 72.94 108 GLU A C 1
ATOM 840 O O . GLU A 1 108 ? -22.426 -21.679 2.857 1.00 72.94 108 GLU A O 1
ATOM 845 N N . ARG A 1 109 ? -20.880 -22.514 4.256 1.00 72.94 109 ARG A N 1
ATOM 846 C CA . ARG A 1 109 ? -21.694 -23.651 4.711 1.00 72.94 109 ARG A CA 1
ATOM 847 C C . ARG A 1 109 ? -22.815 -23.211 5.649 1.00 72.94 109 ARG A C 1
ATOM 849 O O . ARG A 1 109 ? -23.888 -23.816 5.617 1.00 72.94 109 ARG A O 1
ATOM 856 N N . GLU A 1 110 ? -22.570 -22.190 6.463 1.00 77.44 110 GLU A N 1
ATOM 857 C CA . GLU A 1 110 ? -23.547 -21.632 7.405 1.00 77.44 110 GLU A CA 1
ATOM 858 C C . GLU A 1 110 ? -24.480 -20.592 6.759 1.00 77.44 110 GLU A C 1
ATOM 860 O O . GLU A 1 110 ? -25.515 -20.243 7.330 1.00 77.44 110 GLU A O 1
ATOM 865 N N . GLY A 1 111 ? -24.190 -20.181 5.519 1.00 69.12 111 GLY A N 1
ATOM 866 C CA . GLY A 1 111 ? -25.005 -19.229 4.764 1.00 69.12 111 GLY A CA 1
ATOM 867 C C . GLY A 1 111 ? -24.850 -17.794 5.260 1.00 69.12 111 GLY A C 1
ATOM 868 O O . GLY A 1 111 ? -25.789 -17.005 5.146 1.00 69.12 111 GLY A O 1
ATOM 869 N N . GLU A 1 112 ? -23.692 -17.473 5.833 1.00 74.12 112 GLU A N 1
ATOM 870 C CA . GLU A 1 112 ? -23.388 -16.150 6.362 1.00 74.12 112 GLU A CA 1
ATOM 871 C C . GLU A 1 112 ? -23.178 -15.135 5.229 1.00 74.12 112 GLU A C 1
ATOM 873 O O . GLU A 1 112 ? -22.605 -15.432 4.177 1.00 74.12 112 GLU A O 1
ATOM 878 N N . ASP A 1 113 ? -23.663 -13.908 5.429 1.00 67.06 113 ASP A N 1
ATOM 879 C CA . ASP A 1 113 ? -23.429 -12.812 4.490 1.00 67.06 113 ASP A CA 1
ATOM 880 C C . ASP A 1 113 ? -21.952 -12.382 4.501 1.00 67.06 113 ASP A C 1
ATOM 882 O O . ASP A 1 113 ? -21.217 -12.575 5.471 1.00 67.06 113 ASP A O 1
ATOM 886 N N . ARG A 1 114 ? -21.512 -11.727 3.418 1.00 63.12 114 ARG A N 1
ATOM 887 C CA . ARG A 1 114 ? -20.102 -11.340 3.196 1.00 63.12 114 ARG A CA 1
ATOM 888 C C . ARG A 1 114 ? -19.451 -10.570 4.348 1.00 63.12 114 ARG A C 1
ATOM 890 O O . ARG A 1 114 ? -18.243 -10.674 4.517 1.00 63.12 114 ARG A O 1
ATOM 897 N N . THR A 1 115 ? -20.218 -9.772 5.090 1.00 68.19 115 THR A N 1
ATOM 898 C CA . THR A 1 115 ? -19.702 -9.013 6.238 1.00 68.19 115 THR A CA 1
ATOM 899 C C . THR A 1 115 ? -19.340 -9.941 7.392 1.00 68.19 115 THR A C 1
ATOM 901 O O . THR A 1 115 ? -18.240 -9.847 7.917 1.00 68.19 115 THR A O 1
ATOM 904 N N . THR A 1 116 ? -20.209 -10.895 7.711 1.00 66.81 116 THR A N 1
ATOM 905 C CA . THR A 1 116 ? -19.999 -11.849 8.805 1.00 66.81 116 THR A CA 1
ATOM 906 C C . THR A 1 116 ? -18.906 -12.861 8.463 1.00 66.81 116 THR A C 1
ATOM 908 O O . THR A 1 116 ? -18.072 -13.172 9.306 1.00 66.81 116 THR A O 1
ATOM 911 N N . ALA A 1 117 ? -18.814 -13.272 7.192 1.00 69.50 117 ALA A N 1
ATOM 912 C CA . ALA A 1 117 ? -17.694 -14.078 6.709 1.00 69.50 117 ALA A CA 1
ATOM 913 C C . ALA A 1 117 ? -16.342 -13.363 6.890 1.00 69.50 117 ALA A C 1
ATOM 915 O O . ALA A 1 117 ? -15.354 -13.999 7.237 1.00 69.50 117 ALA A O 1
ATOM 916 N N . HIS A 1 118 ? -16.284 -12.042 6.681 1.00 68.06 118 HIS A N 1
ATOM 917 C CA . HIS A 1 118 ? -15.062 -11.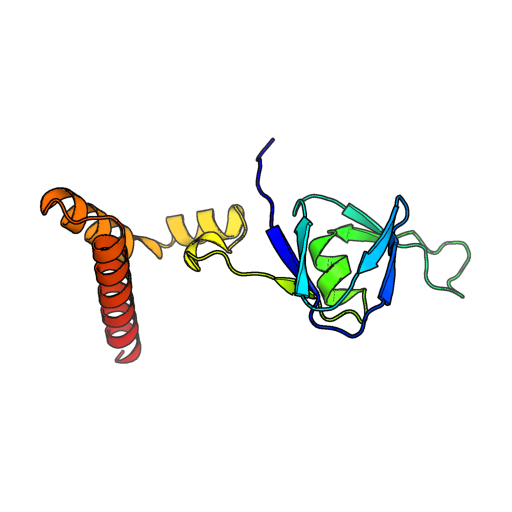265 6.906 1.00 68.06 118 HIS A CA 1
ATOM 918 C C . HIS A 1 118 ? -14.669 -11.237 8.384 1.00 68.06 118 HIS A C 1
ATOM 920 O O . HIS A 1 118 ? -13.520 -11.519 8.708 1.00 68.06 118 HIS A O 1
ATOM 926 N N . GLU A 1 119 ? -15.624 -10.955 9.272 1.00 70.88 119 GLU A N 1
ATOM 927 C CA . GLU A 1 119 ? -15.395 -10.948 10.722 1.00 70.88 119 GLU A CA 1
ATOM 928 C C . GLU A 1 119 ? -14.887 -12.316 11.209 1.00 70.88 119 GLU A C 1
ATOM 930 O O . GLU A 1 119 ? -13.898 -12.378 11.934 1.00 70.88 119 GLU A O 1
ATOM 935 N N . ALA A 1 120 ? -15.473 -13.418 10.727 1.00 68.00 120 ALA A N 1
ATOM 936 C CA . ALA A 1 120 ? -15.035 -14.776 11.059 1.00 68.00 120 ALA A CA 1
ATOM 937 C C . ALA A 1 120 ? -13.604 -15.094 10.578 1.00 68.00 120 ALA A C 1
ATOM 939 O O . ALA A 1 120 ? -12.851 -15.792 11.259 1.00 68.00 120 ALA A O 1
ATOM 940 N N . ILE A 1 121 ? -13.206 -14.578 9.410 1.00 68.88 121 ILE A N 1
ATOM 941 C CA . ILE A 1 121 ? -11.842 -14.724 8.879 1.00 68.88 121 ILE A CA 1
ATOM 942 C C . ILE A 1 121 ? -10.831 -13.937 9.721 1.00 68.88 121 ILE A C 1
ATOM 944 O O . ILE A 1 121 ? -9.709 -14.407 9.923 1.00 68.88 121 ILE A O 1
ATOM 948 N N . GLU A 1 122 ? -11.199 -12.739 10.179 1.00 69.69 122 GLU A N 1
ATOM 949 C CA . GLU A 1 122 ? -10.338 -11.913 11.029 1.00 69.69 122 GLU A CA 1
ATOM 950 C C . GLU A 1 122 ? -10.139 -12.543 12.406 1.00 69.69 122 GLU A C 1
ATOM 952 O O . GLU A 1 122 ? -8.993 -12.728 12.807 1.00 69.69 122 GLU A O 1
ATOM 957 N N . ASP A 1 123 ? -11.217 -12.973 13.066 1.00 70.69 123 ASP A N 1
ATOM 958 C CA . ASP A 1 123 ? -11.148 -13.642 14.374 1.00 70.69 123 ASP A CA 1
ATOM 959 C C . ASP A 1 123 ? -10.234 -14.878 14.311 1.00 70.69 123 ASP A C 1
ATOM 961 O O . ASP A 1 123 ? -9.336 -15.052 15.135 1.00 70.69 123 ASP A O 1
ATOM 965 N N . ARG A 1 124 ? -10.374 -15.690 13.251 1.00 67.56 124 ARG A N 1
ATOM 966 C CA . ARG A 1 124 ? -9.550 -16.891 13.051 1.00 67.56 124 ARG A CA 1
ATOM 967 C C . ARG A 1 124 ? -8.074 -16.574 12.813 1.00 67.56 124 ARG A 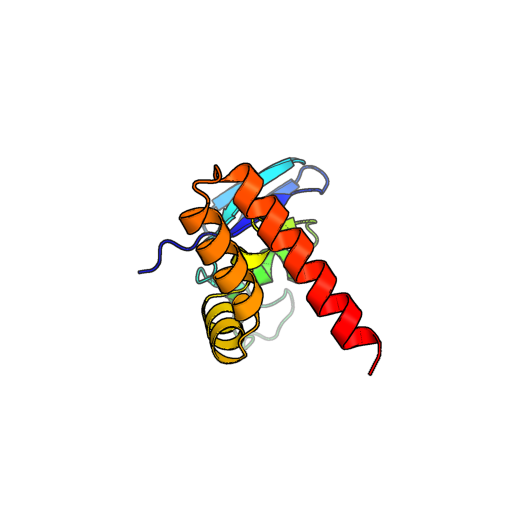C 1
ATOM 969 O O . ARG A 1 124 ? -7.208 -17.341 13.231 1.00 67.56 124 ARG A O 1
ATOM 976 N N . ARG A 1 125 ? -7.776 -15.473 12.119 1.00 69.50 125 ARG A N 1
ATOM 977 C CA . ARG A 1 125 ? -6.399 -15.010 11.888 1.00 69.50 125 ARG A CA 1
ATOM 978 C C . ARG A 1 125 ? -5.751 -14.597 13.203 1.00 69.50 125 ARG A C 1
ATOM 980 O O . ARG A 1 125 ? -4.607 -14.972 13.440 1.00 69.50 125 ARG A O 1
ATOM 987 N N . ASP A 1 126 ? -6.460 -13.816 14.007 1.00 70.25 126 ASP A N 1
ATOM 988 C CA . ASP A 1 126 ? -5.963 -13.359 15.300 1.00 70.25 126 ASP A CA 1
ATOM 989 C C . ASP A 1 126 ? -5.730 -14.554 16.248 1.00 70.25 126 ASP A C 1
ATOM 991 O O . ASP A 1 126 ? -4.676 -14.625 16.873 1.00 70.25 126 ASP A O 1
ATOM 995 N N . GLU A 1 127 ? -6.605 -15.569 16.235 1.00 68.62 127 GLU A N 1
ATOM 996 C CA . GLU A 1 127 ? -6.410 -16.833 16.973 1.00 68.62 127 GLU A CA 1
ATOM 997 C C . GLU A 1 127 ? -5.116 -17.574 16.569 1.00 68.62 127 GLU A C 1
ATOM 999 O O . GLU A 1 127 ? -4.362 -18.031 17.423 1.00 68.62 127 GLU A O 1
ATOM 1004 N N . LEU A 1 12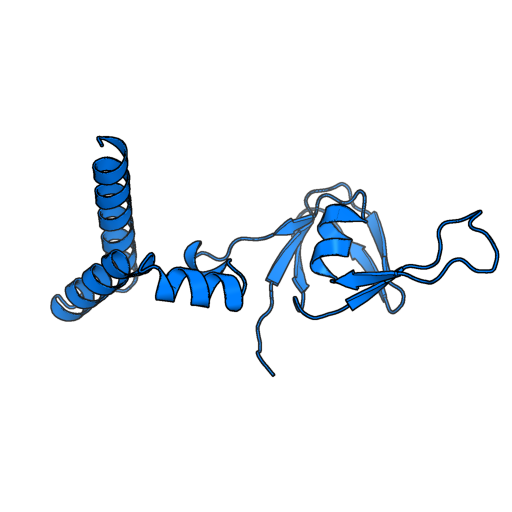8 ? -4.835 -17.684 15.264 1.00 67.31 128 LEU A N 1
ATOM 1005 C CA . LEU A 1 128 ? -3.640 -18.373 14.750 1.00 67.31 128 LEU A CA 1
ATOM 1006 C C . LEU A 1 128 ? -2.342 -17.593 15.005 1.00 67.31 128 LEU A C 1
ATOM 1008 O O . LEU A 1 128 ? -1.278 -18.192 15.171 1.00 67.31 128 LEU A O 1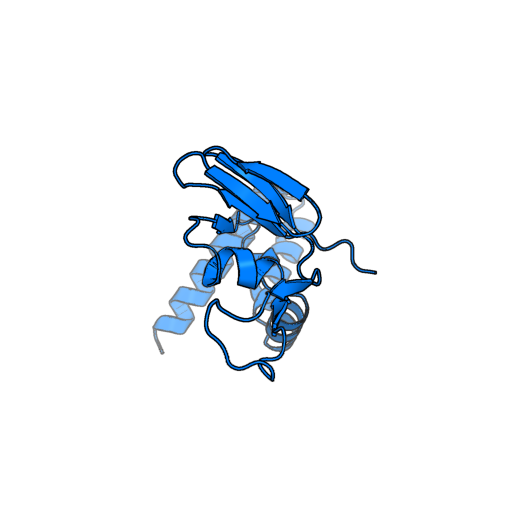
ATOM 1012 N N . ALA A 1 129 ? -2.420 -16.262 15.008 1.00 65.06 129 ALA A N 1
ATOM 1013 C CA . ALA A 1 129 ? -1.283 -15.392 15.281 1.00 65.06 129 ALA A CA 1
ATOM 1014 C C . ALA A 1 129 ? -0.889 -15.402 16.768 1.00 65.06 129 ALA A C 1
ATOM 1016 O O . ALA A 1 129 ? 0.304 -15.336 17.066 1.00 65.06 129 ALA A O 1
ATOM 1017 N N . ASP A 1 130 ? -1.864 -15.512 17.676 1.00 61.38 130 ASP A N 1
ATOM 1018 C CA . ASP A 1 130 ? -1.630 -15.616 19.124 1.00 61.38 130 ASP A CA 1
ATOM 1019 C C . ASP A 1 130 ? -0.996 -16.977 19.485 1.00 61.38 130 ASP A C 1
ATOM 1021 O O . ASP A 1 130 ? 0.010 -17.017 20.189 1.00 61.38 130 ASP A O 1
ATOM 1025 N N . ASP A 1 131 ? -1.481 -18.077 18.889 1.00 55.69 131 ASP A N 1
ATOM 1026 C CA . ASP A 1 131 ? -0.952 -19.441 19.108 1.00 55.69 131 ASP A CA 1
ATOM 1027 C C . ASP A 1 131 ? 0.503 -19.589 18.608 1.00 55.69 131 ASP A C 1
ATOM 1029 O O . ASP A 1 131 ? 1.334 -20.239 19.238 1.00 55.69 131 ASP A O 1
ATOM 1033 N N . SER A 1 132 ? 0.853 -18.888 17.522 1.00 56.91 132 SER A N 1
ATOM 1034 C CA . SER A 1 132 ? 2.215 -18.858 16.959 1.00 56.91 132 SER A CA 1
ATOM 1035 C C . SER A 1 132 ? 3.202 -17.988 17.759 1.00 56.91 132 SER A C 1
ATOM 1037 O O . SER A 1 132 ? 4.404 -18.018 17.488 1.00 56.91 132 SER A O 1
ATOM 1039 N N . ALA A 1 133 ? 2.720 -17.169 18.701 1.00 58.28 133 ALA A N 1
ATOM 1040 C CA . ALA A 1 133 ? 3.543 -16.285 19.531 1.00 58.28 133 ALA A CA 1
ATOM 1041 C C . ALA A 1 133 ? 3.918 -16.905 20.893 1.00 58.28 133 ALA A C 1
ATOM 1043 O O . ALA A 1 133 ? 4.765 -16.350 21.601 1.00 58.28 133 ALA A O 1
ATOM 1044 N N . GLU A 1 134 ? 3.313 -18.041 21.260 1.00 55.75 134 GLU A N 1
ATOM 1045 C CA . GLU A 1 134 ? 3.560 -18.757 22.520 1.00 55.75 134 GLU A CA 1
ATOM 1046 C C . GLU A 1 134 ? 4.610 -19.894 22.419 1.00 55.75 134 GLU A C 1
ATOM 1048 O O . GLU A 1 134 ? 4.862 -20.569 23.423 1.00 55.75 134 GLU A O 1
ATOM 1053 N N . GLU A 1 135 ? 5.274 -20.079 21.266 1.00 46.16 135 GLU A N 1
ATOM 1054 C CA . GLU A 1 135 ? 6.307 -21.120 21.031 1.00 46.16 135 GLU A CA 1
ATOM 1055 C C . GLU A 1 135 ? 7.773 -20.638 21.090 1.00 46.16 135 GLU A C 1
ATOM 1057 O O . GLU A 1 135 ? 8.121 -19.582 20.511 1.00 46.16 135 GLU A O 1
#

Organism: NCBI:txid1198324

Radius of gyration: 20.54 Å; chains: 1; bounding box: 54×44×43 Å